Protein AF-A0A961GPQ6-F1 (afdb_monomer_lite)

Sequence (157 aa):
MSTWGTGLEGQRLPGHRVVITEQTRRGRSNRHTFVIGHDGQWATEPDLPKLLERTAAAGYGRPGRPADLARAGMLRRPLPATVTLSTGATVSAGALTVILDALAGDGRHRVDVADVKRVVSQLGPRLAALADLPDGDTRHAAERAVHQQILSRCTSV

Secondary structure (DSSP, 8-state):
---SSTTSTT---TT-EEEEEEE-TTSPEEEEEEEE-TTS-EEEPP-HHHHHHHHHHTT-SSS--HHHHHHTT----BPPSEEE-TTS-EEEHHHHHHHHHHHHHTT--EEEHHHHHHHHHHHHHHHHHHHHSPSSHHHHHHHHHHHHHHHHH----

Foldseek 3Di:
DAALADPARPDQDFLQKAKAWEQDPVRDIDIWIWTQAPVRAIATDPPQVVVQVVVVVVPDPDDDGSNVCRVVCVSPDGDDQWDQDPVRDIDGSQLVSLLVSLCVSVVHRYFYPVLSVVLCVPCVVLSVVLVVDDDDPVSVVSSVVSSVVSVVSGPDD

Radius of gyration: 16.25 Å; chains: 1; bounding box: 44×33×42 Å

Structure (mmCIF, N/CA/C/O backbone):
data_AF-A0A961GPQ6-F1
#
_entry.id   AF-A0A961GPQ6-F1
#
loop_
_atom_site.group_PDB
_atom_site.id
_atom_site.type_symbol
_atom_site.label_atom_id
_atom_site.label_alt_id
_atom_site.label_comp_id
_atom_site.label_asym_id
_atom_site.label_entity_id
_atom_site.label_seq_id
_atom_site.pdbx_PDB_ins_code
_atom_site.Cartn_x
_atom_site.Cartn_y
_atom_site.Cartn_z
_atom_site.occupancy
_atom_site.B_iso_or_equiv
_atom_site.auth_seq_id
_atom_site.auth_comp_id
_atom_site.auth_asym_id
_atom_site.auth_atom_id
_atom_site.pdbx_PDB_model_num
ATOM 1 N N . MET A 1 1 ? 13.430 -21.865 -7.380 1.00 28.12 1 MET A N 1
ATOM 2 C CA . MET A 1 1 ? 12.792 -21.178 -6.233 1.00 28.12 1 MET A CA 1
ATOM 3 C C . MET A 1 1 ? 12.563 -19.732 -6.646 1.00 28.12 1 MET A C 1
ATOM 5 O O . MET A 1 1 ? 13.455 -18.919 -6.455 1.00 28.12 1 MET A O 1
ATOM 9 N N . SER A 1 2 ? 11.431 -19.433 -7.290 1.00 33.28 2 SER A N 1
ATOM 10 C CA . SER A 1 2 ? 11.222 -18.134 -7.951 1.00 33.28 2 SER A CA 1
ATOM 11 C C . SER A 1 2 ? 9.729 -17.792 -7.994 1.00 33.28 2 SER A C 1
ATOM 13 O O . SER A 1 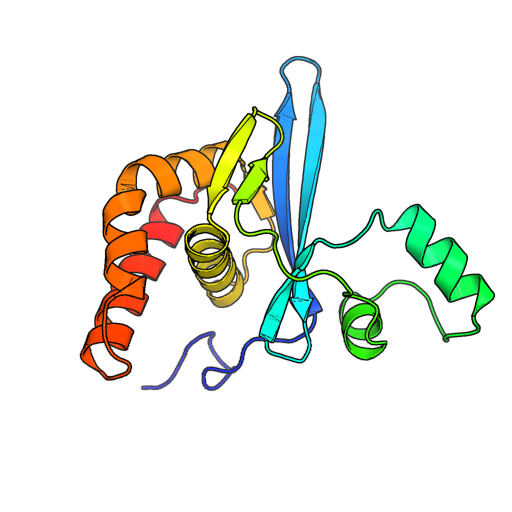2 ? 9.047 -18.192 -8.928 1.00 33.28 2 SER A O 1
ATOM 15 N N . THR A 1 3 ? 9.198 -17.096 -6.983 1.00 33.88 3 THR A N 1
ATOM 16 C CA . THR A 1 3 ? 7.798 -16.624 -6.988 1.00 33.88 3 THR A CA 1
ATOM 17 C C . THR A 1 3 ? 7.639 -15.349 -6.164 1.00 33.88 3 THR A C 1
ATOM 19 O O . THR A 1 3 ? 7.615 -15.391 -4.936 1.00 33.88 3 THR A O 1
ATOM 22 N N . TRP A 1 4 ? 7.502 -14.221 -6.858 1.00 39.47 4 TRP A N 1
ATOM 23 C CA . TRP A 1 4 ? 6.827 -13.022 -6.364 1.00 39.47 4 TRP A CA 1
ATOM 24 C C . TRP A 1 4 ? 5.467 -13.016 -7.065 1.00 39.47 4 TRP A C 1
ATOM 26 O O . TRP A 1 4 ? 5.387 -12.681 -8.242 1.00 39.47 4 TRP A O 1
ATOM 36 N N . GLY A 1 5 ? 4.453 -13.563 -6.386 1.00 40.97 5 GLY A N 1
ATOM 37 C CA . GLY A 1 5 ? 3.247 -14.115 -7.010 1.00 40.97 5 GLY A CA 1
ATOM 38 C C . GLY A 1 5 ? 3.552 -15.432 -7.735 1.00 40.97 5 GLY A C 1
ATOM 39 O O . GLY A 1 5 ? 4.431 -15.501 -8.597 1.00 40.97 5 GLY A O 1
ATOM 40 N N . THR A 1 6 ? 2.880 -16.520 -7.370 1.00 35.53 6 THR A N 1
ATOM 41 C CA . THR A 1 6 ? 3.054 -17.814 -8.043 1.00 35.53 6 THR A CA 1
ATOM 42 C C . THR A 1 6 ? 2.638 -17.669 -9.512 1.00 35.53 6 THR A C 1
ATOM 44 O O . THR A 1 6 ? 1.452 -17.560 -9.799 1.00 35.53 6 THR A O 1
ATOM 47 N N . GLY A 1 7 ? 3.613 -17.608 -10.431 1.00 39.19 7 GLY A N 1
ATOM 48 C CA . GLY A 1 7 ? 3.387 -17.466 -11.879 1.00 39.19 7 GLY A CA 1
ATOM 49 C C . GLY A 1 7 ? 3.717 -16.105 -12.515 1.00 39.19 7 GLY A C 1
ATOM 50 O O . GLY A 1 7 ? 3.352 -15.913 -13.670 1.00 39.19 7 GLY A O 1
ATOM 51 N N . LEU A 1 8 ? 4.381 -15.172 -11.812 1.00 38.81 8 LEU A N 1
ATOM 52 C CA . LEU A 1 8 ? 4.600 -13.799 -12.316 1.00 38.81 8 LEU A CA 1
ATOM 53 C C . LEU A 1 8 ? 6.057 -13.331 -12.455 1.00 38.81 8 LEU A C 1
ATOM 55 O O . LEU A 1 8 ? 6.272 -12.177 -12.796 1.00 38.81 8 LEU A O 1
ATOM 59 N N . GLU A 1 9 ? 7.063 -14.174 -12.207 1.00 48.25 9 GLU A N 1
ATOM 60 C CA . GLU A 1 9 ? 8.492 -13.852 -12.446 1.00 48.25 9 GLU A CA 1
ATOM 61 C C . GLU A 1 9 ? 8.983 -12.487 -11.892 1.00 48.25 9 GLU A C 1
ATOM 63 O O . GLU A 1 9 ? 9.913 -11.890 -12.424 1.00 48.25 9 GLU A O 1
ATOM 68 N N . GLY A 1 10 ? 8.380 -11.967 -10.814 1.00 48.16 10 GLY A N 1
ATOM 69 C CA . GLY A 1 10 ? 8.747 -10.648 -10.269 1.00 48.16 10 GLY A CA 1
ATOM 70 C C . GLY A 1 10 ? 8.158 -9.453 -11.023 1.00 48.16 10 GLY A C 1
ATOM 71 O O . GLY A 1 10 ? 8.515 -8.312 -10.737 1.00 48.16 10 GLY A O 1
ATOM 72 N N . GLN A 1 11 ? 7.233 -9.684 -11.951 1.00 46.91 11 GLN A N 1
ATOM 73 C CA . GLN A 1 11 ? 6.535 -8.636 -12.683 1.00 46.91 11 GLN A CA 1
ATOM 74 C C . GLN A 1 11 ? 5.254 -8.214 -11.955 1.00 46.91 11 GLN A C 1
ATOM 76 O O . GLN A 1 11 ? 4.433 -9.036 -11.543 1.00 46.91 11 GLN A O 1
ATOM 81 N N . ARG A 1 12 ? 5.062 -6.896 -11.819 1.00 58.81 12 ARG A N 1
ATOM 82 C CA . ARG A 1 12 ? 3.800 -6.312 -11.348 1.00 58.81 12 ARG A CA 1
ATOM 83 C C . ARG A 1 12 ? 2.740 -6.517 -12.429 1.00 58.81 12 ARG A C 1
ATOM 85 O O . ARG A 1 12 ? 2.951 -6.093 -13.559 1.00 58.81 12 ARG A O 1
ATOM 92 N N . LEU A 1 13 ? 1.606 -7.136 -12.093 1.00 56.56 13 LEU A N 1
ATOM 93 C CA . LEU A 1 13 ? 0.503 -7.320 -13.041 1.00 56.56 13 LEU A CA 1
ATOM 94 C C . LEU A 1 13 ? -0.178 -5.977 -13.344 1.00 56.56 13 LEU A C 1
ATOM 96 O O . LEU A 1 13 ? -0.847 -5.433 -12.456 1.00 56.56 13 LEU A O 1
ATOM 100 N N . PRO A 1 14 ? -0.093 -5.459 -14.583 1.00 63.69 14 PRO A N 1
ATOM 101 C CA . PRO A 1 14 ? -0.826 -4.260 -14.962 1.00 63.69 14 PRO A CA 1
ATOM 102 C C . PRO A 1 14 ? -2.331 -4.491 -14.804 1.00 63.69 14 PRO A C 1
ATOM 104 O O . PRO A 1 14 ? -2.858 -5.548 -15.157 1.00 63.69 14 PRO A O 1
ATOM 107 N N . GLY A 1 15 ? -3.040 -3.503 -14.266 1.00 64.56 15 GLY A N 1
ATOM 108 C CA . GLY A 1 15 ? -4.481 -3.581 -14.038 1.00 64.56 15 GLY A CA 1
ATOM 109 C C . GLY A 1 15 ? -4.896 -4.345 -12.777 1.00 64.56 15 GLY A C 1
ATOM 110 O O . GLY A 1 15 ? -6.100 -4.462 -12.531 1.00 64.56 15 GLY A O 1
ATOM 111 N N . HIS A 1 16 ? -3.958 -4.833 -11.951 1.00 74.06 16 HIS A N 1
ATOM 112 C CA . HIS A 1 16 ? -4.308 -5.342 -10.624 1.00 74.06 16 HIS A CA 1
ATOM 113 C C . HIS A 1 16 ? -4.901 -4.211 -9.775 1.00 74.06 16 HIS A C 1
ATOM 115 O O . HIS A 1 16 ? -4.360 -3.106 -9.717 1.00 74.06 16 HIS A O 1
ATOM 121 N N . ARG A 1 17 ? -6.026 -4.497 -9.114 1.00 80.81 17 ARG A N 1
ATOM 122 C CA . ARG A 1 17 ? -6.805 -3.524 -8.347 1.00 80.81 17 ARG A CA 1
ATOM 123 C C . ARG A 1 17 ? -6.829 -3.898 -6.873 1.00 80.81 17 ARG A C 1
ATOM 125 O O . ARG A 1 17 ? -7.247 -5.004 -6.534 1.00 80.81 17 ARG A O 1
ATOM 132 N N . VAL A 1 18 ? -6.499 -2.930 -6.023 1.00 83.94 18 VAL A N 1
ATOM 133 C CA . VAL A 1 18 ? -6.682 -3.007 -4.571 1.00 83.94 18 VAL A CA 1
ATOM 134 C C . VAL A 1 18 ? -7.664 -1.930 -4.140 1.00 83.94 18 VAL A C 1
ATOM 136 O O . VAL A 1 18 ? -7.572 -0.759 -4.513 1.00 83.94 18 VAL A O 1
ATOM 139 N N . VAL A 1 19 ? -8.645 -2.348 -3.357 1.00 86.62 19 VAL A N 1
ATOM 140 C CA . VAL A 1 19 ? -9.712 -1.505 -2.851 1.00 86.62 19 VAL A CA 1
ATOM 141 C C . VAL A 1 19 ? -9.560 -1.406 -1.346 1.00 86.62 19 VAL A C 1
ATOM 143 O O . VAL A 1 19 ? -9.744 -2.390 -0.635 1.00 86.62 19 VAL A O 1
ATOM 146 N N . ILE A 1 20 ? -9.268 -0.205 -0.867 1.00 88.00 20 ILE A N 1
ATOM 147 C CA . ILE A 1 20 ? -9.236 0.086 0.559 1.00 88.00 20 ILE A CA 1
ATOM 148 C C . ILE A 1 20 ? -10.622 0.590 0.959 1.00 88.00 20 ILE A C 1
ATOM 150 O O . ILE A 1 20 ? -11.078 1.629 0.471 1.00 88.00 20 ILE A O 1
ATOM 154 N N . THR A 1 21 ? -11.314 -0.156 1.813 1.00 89.00 21 THR A N 1
ATOM 155 C CA . THR A 1 21 ? -12.659 0.187 2.288 1.00 89.00 21 THR A CA 1
ATOM 156 C C . THR A 1 21 ? -12.654 0.582 3.751 1.00 89.00 21 THR A C 1
ATOM 158 O O . THR A 1 21 ? -11.861 0.087 4.542 1.00 89.00 21 THR A O 1
ATOM 161 N N . GLU A 1 22 ? -13.587 1.444 4.124 1.00 85.81 22 GLU A N 1
ATOM 162 C CA . GLU A 1 22 ? -13.877 1.770 5.512 1.00 85.81 22 GLU A CA 1
ATOM 163 C C . GLU A 1 22 ? -15.385 1.748 5.729 1.00 85.81 22 GLU A C 1
ATOM 165 O O . GLU A 1 22 ? -16.126 2.430 5.014 1.00 85.81 22 GLU A O 1
ATOM 170 N N . GLN A 1 23 ? -15.838 1.013 6.742 1.00 79.88 23 GLN A N 1
ATOM 171 C CA . GLN A 1 23 ? -17.211 1.113 7.220 1.00 79.88 23 GLN A CA 1
ATOM 172 C C . GLN A 1 23 ? -17.329 2.245 8.241 1.00 79.88 23 GLN A C 1
ATOM 174 O O . GLN A 1 23 ? -16.735 2.212 9.317 1.00 79.88 23 GLN A O 1
ATOM 179 N N . THR A 1 24 ? -18.124 3.264 7.919 1.00 78.31 24 THR A N 1
ATOM 180 C CA . THR A 1 24 ? -18.433 4.327 8.882 1.00 78.31 24 THR A CA 1
ATOM 181 C C . THR A 1 24 ? -19.505 3.868 9.871 1.00 78.31 24 THR A C 1
ATOM 183 O O . THR A 1 24 ? -20.359 3.041 9.548 1.00 78.31 24 THR A O 1
ATOM 186 N N . ARG A 1 25 ? -19.550 4.491 11.059 1.00 75.00 25 ARG A N 1
ATOM 187 C CA . ARG A 1 25 ? -20.578 4.234 12.094 1.00 75.00 25 ARG A CA 1
ATOM 188 C C . ARG A 1 25 ? -22.026 4.383 11.601 1.00 75.00 25 ARG A C 1
ATOM 190 O O . ARG A 1 25 ? -22.937 3.885 12.245 1.00 75.00 25 ARG A O 1
ATOM 197 N N . ARG A 1 26 ? -22.245 5.094 10.487 1.00 77.25 26 ARG A N 1
ATOM 198 C CA . ARG A 1 26 ? -23.566 5.332 9.878 1.00 77.25 26 ARG A CA 1
ATOM 199 C C . ARG A 1 26 ? -23.886 4.357 8.733 1.00 77.25 26 ARG A C 1
ATOM 201 O O . ARG A 1 26 ? -24.781 4.632 7.946 1.00 77.25 26 ARG A O 1
ATOM 208 N N . GLY A 1 27 ? -23.118 3.275 8.581 1.00 74.88 27 GLY A N 1
ATOM 209 C CA . GLY A 1 27 ? -23.303 2.273 7.523 1.00 74.88 27 GLY A CA 1
ATOM 210 C C . GLY A 1 27 ? -22.851 2.719 6.127 1.00 74.88 27 GLY A C 1
ATOM 211 O O . GLY A 1 27 ? -22.905 1.935 5.185 1.00 74.88 27 GLY A O 1
ATOM 212 N N . ARG A 1 28 ? -22.363 3.958 5.965 1.00 76.38 28 ARG A N 1
ATOM 213 C CA . ARG A 1 28 ? -21.774 4.417 4.700 1.00 76.38 28 ARG A CA 1
ATOM 214 C C . ARG A 1 28 ? -20.378 3.819 4.547 1.00 76.38 28 ARG A C 1
ATOM 216 O O . ARG A 1 28 ? -19.568 3.940 5.465 1.00 76.38 28 ARG A O 1
ATOM 223 N N . SER A 1 29 ? -20.084 3.220 3.398 1.00 78.31 29 SER A N 1
ATOM 224 C CA . SER A 1 29 ? -18.734 2.767 3.067 1.00 78.31 29 SER A CA 1
ATOM 225 C C . SER A 1 29 ? -17.971 3.864 2.329 1.00 78.31 29 SER A C 1
ATOM 227 O O . SER A 1 29 ? -18.418 4.311 1.269 1.00 78.31 29 SER A O 1
ATOM 229 N N . ASN A 1 30 ? -16.816 4.268 2.850 1.00 82.38 30 ASN A N 1
ATOM 230 C CA . ASN A 1 30 ? -15.850 5.039 2.075 1.00 82.38 30 ASN A CA 1
ATOM 231 C C . ASN A 1 30 ? -14.910 4.068 1.361 1.00 82.38 30 ASN A C 1
ATOM 233 O O . ASN A 1 30 ? -14.524 3.041 1.920 1.00 82.38 30 ASN A O 1
ATOM 237 N N . ARG A 1 31 ? -14.567 4.370 0.109 1.00 85.25 31 ARG A N 1
ATOM 238 C CA . ARG A 1 31 ? -13.775 3.484 -0.741 1.00 85.25 31 ARG A CA 1
ATOM 239 C C . ARG A 1 31 ? -12.689 4.278 -1.442 1.00 85.25 31 ARG A C 1
ATOM 241 O O . ARG A 1 31 ? -12.988 5.239 -2.143 1.00 85.25 31 ARG A O 1
ATOM 248 N N . HIS A 1 32 ? -11.457 3.813 -1.310 1.00 83.88 32 HIS A N 1
ATOM 249 C CA . HIS A 1 32 ? -10.314 4.265 -2.092 1.00 83.88 32 HIS A CA 1
ATOM 250 C C . HIS A 1 32 ? -9.898 3.124 -3.006 1.00 83.88 32 HIS A C 1
ATOM 252 O O . HIS A 1 32 ? -9.762 1.989 -2.553 1.00 83.88 32 HIS A O 1
ATOM 258 N N . THR A 1 33 ? -9.743 3.394 -4.298 1.00 83.69 33 THR A N 1
ATOM 259 C CA . THR A 1 33 ? -9.280 2.372 -5.236 1.00 83.69 33 THR A CA 1
ATOM 260 C C . THR A 1 33 ? -7.926 2.746 -5.804 1.00 83.69 33 THR A C 1
ATOM 262 O O . THR A 1 33 ? -7.730 3.862 -6.283 1.00 83.69 33 THR A O 1
ATOM 265 N N . PHE A 1 34 ? -7.037 1.762 -5.799 1.00 85.12 34 PHE A N 1
ATOM 266 C CA . PHE A 1 34 ? -5.701 1.835 -6.352 1.00 85.12 34 PHE A CA 1
ATOM 267 C C . PHE A 1 34 ? -5.547 0.767 -7.429 1.00 85.12 34 PHE A C 1
ATOM 269 O O . PHE A 1 34 ? -6.066 -0.347 -7.291 1.00 85.12 34 PHE A O 1
ATOM 276 N N . VAL A 1 35 ? -4.860 1.117 -8.510 1.00 80.94 35 VAL A N 1
ATOM 277 C CA . VAL A 1 35 ? -4.619 0.223 -9.647 1.00 80.94 35 VAL A CA 1
ATOM 278 C C . VAL A 1 35 ? -3.146 0.290 -10.034 1.00 80.94 35 VAL A C 1
ATOM 280 O O . VAL A 1 35 ? -2.563 1.375 -10.045 1.00 80.94 35 VAL A O 1
ATOM 283 N N . ILE A 1 36 ? -2.557 -0.863 -10.350 1.00 76.75 36 ILE A N 1
ATOM 284 C CA . ILE A 1 36 ? -1.211 -0.955 -10.926 1.00 76.75 36 ILE A CA 1
ATOM 285 C C . ILE A 1 36 ? -1.262 -0.504 -12.392 1.00 76.75 36 ILE A C 1
ATOM 287 O O . ILE A 1 36 ? -1.981 -1.091 -13.206 1.00 76.75 36 ILE A O 1
ATOM 291 N N . GLY A 1 37 ? -0.503 0.537 -12.730 1.00 68.06 37 GLY A N 1
ATOM 292 C CA . GLY A 1 37 ? -0.287 1.028 -14.089 1.00 68.06 37 GLY A CA 1
ATOM 293 C C . GLY A 1 37 ? 0.595 0.108 -14.940 1.00 68.06 37 GLY A C 1
ATOM 294 O O . GLY A 1 37 ? 1.158 -0.874 -14.461 1.00 68.06 37 GLY A O 1
ATOM 295 N N . HIS A 1 38 ? 0.728 0.421 -16.233 1.00 62.28 38 HIS A N 1
ATOM 296 C CA . HIS A 1 38 ? 1.594 -0.349 -17.144 1.00 62.28 38 HIS A CA 1
ATOM 2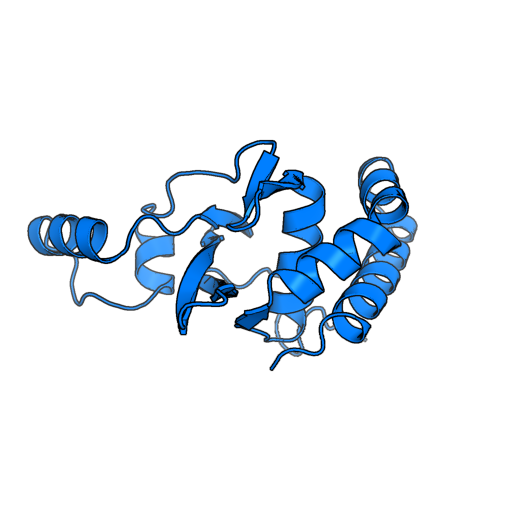97 C C . HIS A 1 38 ? 3.086 -0.198 -16.858 1.00 62.28 38 HIS A C 1
ATOM 299 O O . HIS A 1 38 ? 3.861 -1.088 -17.185 1.00 62.28 38 HIS A O 1
ATOM 305 N N . ASP A 1 39 ? 3.477 0.908 -16.241 1.00 66.44 39 ASP A N 1
ATOM 306 C CA . ASP A 1 39 ? 4.820 1.174 -15.730 1.00 66.44 39 ASP A CA 1
ATOM 307 C C . ASP A 1 39 ? 5.074 0.501 -14.369 1.00 66.44 39 ASP A C 1
ATOM 309 O O . ASP A 1 39 ? 6.102 0.725 -13.732 1.00 66.44 39 ASP A O 1
ATOM 313 N N . GLY A 1 40 ? 4.115 -0.298 -13.892 1.00 69.06 40 GLY A N 1
ATOM 314 C CA . GLY A 1 40 ? 4.143 -0.907 -12.575 1.00 69.06 40 GLY A CA 1
ATOM 315 C C . GLY A 1 40 ? 3.882 0.084 -11.442 1.00 69.06 40 GLY A C 1
ATOM 316 O O . GLY A 1 40 ? 3.905 -0.337 -10.290 1.00 69.06 40 GLY A O 1
ATOM 317 N N . GLN A 1 41 ? 3.633 1.371 -11.695 1.00 78.62 41 GLN A N 1
ATOM 318 C CA . GLN A 1 41 ? 3.375 2.337 -10.629 1.00 78.62 41 GLN A CA 1
ATOM 319 C C . GLN A 1 41 ? 1.925 2.271 -10.160 1.00 78.62 41 GLN A C 1
ATOM 321 O O . GLN A 1 41 ? 1.002 2.042 -10.939 1.00 78.62 41 GLN A O 1
ATOM 326 N N . TRP A 1 42 ? 1.706 2.495 -8.867 1.00 80.94 42 TRP A N 1
ATOM 327 C CA . TRP A 1 42 ? 0.353 2.629 -8.347 1.00 80.94 42 TRP A CA 1
ATOM 328 C C . TRP A 1 42 ? -0.220 3.999 -8.695 1.00 80.94 42 TRP A C 1
ATOM 330 O O . TRP A 1 42 ? 0.414 5.038 -8.495 1.00 80.94 42 TRP A O 1
ATOM 340 N N . ALA A 1 43 ? -1.461 3.989 -9.160 1.00 79.75 43 ALA A N 1
ATOM 341 C CA . ALA A 1 43 ? -2.262 5.176 -9.396 1.00 79.75 43 ALA A CA 1
ATOM 342 C C . ALA A 1 43 ? -3.579 5.075 -8.626 1.00 79.75 43 ALA A C 1
ATOM 344 O O . ALA A 1 43 ? -4.087 3.979 -8.361 1.00 79.75 43 ALA A O 1
ATOM 345 N N . THR A 1 44 ? -4.160 6.222 -8.283 1.00 79.25 44 THR A N 1
ATOM 346 C CA . THR A 1 44 ? -5.551 6.251 -7.829 1.00 79.25 44 THR A CA 1
ATOM 347 C C . THR A 1 44 ? -6.467 6.050 -9.026 1.00 79.25 44 THR A C 1
ATOM 349 O O . THR A 1 44 ? -6.289 6.669 -10.078 1.00 79.25 44 THR A O 1
ATOM 352 N N . GLU A 1 45 ? -7.464 5.180 -8.876 1.00 69.44 45 GLU A N 1
ATOM 353 C CA . GLU A 1 45 ? -8.532 5.117 -9.864 1.00 69.44 45 GLU A CA 1
ATOM 354 C C . GLU A 1 45 ? -9.356 6.409 -9.725 1.00 69.44 45 GLU A C 1
ATOM 356 O O . GLU A 1 45 ? -9.888 6.674 -8.640 1.00 69.44 45 GLU A O 1
ATOM 361 N N . PRO A 1 46 ? -9.443 7.255 -10.767 1.00 55.72 46 PRO A N 1
ATOM 362 C CA . PRO A 1 46 ? -10.373 8.374 -10.748 1.00 55.72 46 PRO A CA 1
ATOM 363 C C . PRO A 1 46 ? -11.798 7.834 -10.617 1.00 55.72 46 PRO A C 1
ATOM 365 O O . PRO A 1 46 ? -12.069 6.704 -11.014 1.00 55.72 46 PRO A O 1
ATOM 368 N N . ASP A 1 47 ? -12.703 8.650 -10.079 1.00 53.84 47 ASP A N 1
ATOM 369 C CA . ASP A 1 47 ? -14.114 8.309 -9.884 1.00 53.84 47 ASP A CA 1
ATOM 370 C C . ASP A 1 47 ? -14.701 7.689 -11.173 1.00 53.84 47 ASP A C 1
ATOM 372 O O . ASP A 1 47 ? -14.982 8.385 -12.155 1.00 53.84 47 ASP A O 1
ATOM 376 N N . LEU A 1 48 ? -14.801 6.354 -11.185 1.00 50.12 48 LEU A N 1
ATOM 377 C CA . LEU A 1 48 ? -15.107 5.520 -12.354 1.00 50.12 48 LEU A CA 1
ATOM 378 C C . LEU A 1 48 ? -16.341 5.983 -13.143 1.00 50.12 48 LEU A C 1
ATOM 380 O O . LEU A 1 48 ? -16.267 5.942 -14.370 1.00 50.12 48 LEU A O 1
ATOM 384 N N . PRO A 1 49 ? -17.441 6.459 -12.516 1.00 49.00 49 PRO A N 1
ATOM 385 C CA . PRO A 1 49 ? -18.604 6.934 -13.262 1.00 49.00 49 PRO A CA 1
ATOM 386 C C . PRO A 1 49 ? -18.251 8.060 -14.243 1.00 49.00 49 PRO A C 1
ATOM 388 O O . PRO A 1 49 ? -18.605 7.995 -15.416 1.00 49.00 49 PRO A O 1
ATOM 391 N N . LYS A 1 50 ? -17.446 9.036 -13.805 1.00 52.31 50 LYS A N 1
ATOM 392 C CA . LYS A 1 50 ? -17.049 10.187 -14.632 1.00 52.31 50 LYS A CA 1
ATOM 393 C C . LYS A 1 50 ? -16.036 9.815 -15.710 1.00 52.31 50 LYS A C 1
ATOM 395 O O . LYS A 1 50 ? -15.958 10.473 -16.745 1.00 52.31 50 LYS A O 1
ATOM 400 N N . LEU A 1 51 ? -15.216 8.794 -15.460 1.00 45.06 51 LEU A N 1
ATOM 401 C CA . LEU A 1 51 ? -14.236 8.335 -16.439 1.00 45.06 51 LEU A CA 1
ATOM 402 C C . LEU A 1 51 ? -14.898 7.484 -17.526 1.00 45.06 51 LEU A C 1
ATOM 404 O O . LEU A 1 51 ? -14.598 7.685 -18.696 1.00 45.06 51 LEU A O 1
ATOM 408 N N . LEU A 1 52 ? -15.823 6.597 -17.147 1.00 46.22 52 LEU A N 1
ATOM 409 C CA . LEU A 1 52 ? -16.598 5.769 -18.071 1.00 46.22 52 LEU A CA 1
ATOM 410 C C . LEU A 1 52 ? -17.470 6.611 -19.011 1.00 46.22 52 LEU A C 1
ATOM 412 O O . LEU A 1 52 ? -17.546 6.302 -20.196 1.00 46.22 52 LEU A O 1
ATOM 416 N N . GLU A 1 53 ? -18.053 7.712 -18.529 1.00 52.03 53 GLU A N 1
ATOM 417 C CA . GLU A 1 53 ? -18.746 8.687 -19.387 1.00 52.03 53 GLU A CA 1
ATOM 418 C C . GLU A 1 53 ? -17.805 9.301 -20.439 1.00 52.03 53 GLU A C 1
ATOM 420 O O . GLU A 1 53 ? -18.160 9.409 -21.614 1.00 52.03 53 GLU A O 1
ATOM 425 N N . ARG A 1 54 ? -16.568 9.650 -20.056 1.00 47.91 54 ARG A N 1
ATOM 426 C CA . ARG A 1 54 ? -15.572 10.224 -20.981 1.00 47.91 54 ARG A CA 1
ATOM 427 C C . ARG A 1 54 ? -15.000 9.199 -21.959 1.00 47.91 54 ARG A C 1
ATOM 429 O O . ARG A 1 54 ? -14.695 9.565 -23.091 1.00 47.91 54 ARG A O 1
ATOM 436 N N . THR A 1 55 ? -14.830 7.941 -21.553 1.00 45.81 55 THR A N 1
ATOM 437 C CA . THR A 1 55 ? -14.300 6.882 -22.426 1.00 45.81 55 THR A CA 1
ATOM 438 C C . THR A 1 55 ? -15.344 6.335 -23.387 1.00 45.81 55 THR A C 1
ATOM 440 O O . THR A 1 55 ? -15.005 6.081 -24.542 1.00 45.81 55 THR A O 1
ATOM 443 N N . ALA A 1 56 ? -16.610 6.246 -22.963 1.00 49.25 56 ALA A N 1
ATOM 444 C CA . ALA A 1 56 ? -17.735 5.961 -23.849 1.00 49.25 56 ALA A CA 1
ATOM 445 C C . ALA A 1 56 ? -17.878 7.041 -24.936 1.00 49.25 56 ALA A C 1
ATOM 447 O O . ALA A 1 56 ? -18.069 6.709 -26.104 1.00 49.25 56 ALA A O 1
ATOM 448 N N . ALA A 1 57 ? -17.685 8.318 -24.584 1.00 52.12 57 ALA A N 1
ATOM 449 C CA . ALA A 1 57 ? -17.661 9.421 -25.549 1.00 52.12 57 ALA A CA 1
ATOM 450 C C . ALA A 1 57 ? -16.455 9.381 -26.513 1.00 52.12 57 ALA A C 1
ATOM 452 O O . ALA A 1 57 ? -16.524 9.939 -27.604 1.00 52.12 57 ALA A O 1
ATOM 453 N N . ALA A 1 58 ? -15.356 8.720 -26.132 1.00 53.00 58 ALA A N 1
ATOM 454 C CA . ALA A 1 58 ? -14.124 8.636 -26.918 1.00 53.00 58 ALA A CA 1
ATOM 455 C C . ALA A 1 58 ? -14.037 7.393 -27.832 1.00 53.00 58 ALA A C 1
ATOM 457 O O . ALA A 1 58 ? -13.015 7.194 -28.484 1.00 53.00 58 ALA A O 1
ATOM 458 N N . GLY A 1 59 ? -15.078 6.552 -27.889 1.00 45.69 59 GLY A N 1
ATOM 459 C CA . GLY A 1 59 ? -15.164 5.433 -28.838 1.00 45.69 59 GLY A CA 1
ATOM 460 C C . GLY A 1 59 ? -14.258 4.231 -28.539 1.00 45.69 59 GLY A C 1
ATOM 461 O O . GLY A 1 59 ? -14.126 3.347 -29.384 1.00 45.69 59 GLY A O 1
ATOM 462 N N . TYR A 1 60 ? -13.646 4.155 -27.351 1.00 47.62 60 TYR A N 1
ATOM 463 C CA . TYR A 1 60 ? -12.860 2.985 -26.952 1.00 47.62 60 TYR A CA 1
ATOM 464 C C . TYR A 1 60 ? -13.797 1.810 -26.634 1.00 47.62 60 TYR A C 1
ATOM 466 O O . TYR A 1 60 ? -14.640 1.881 -25.739 1.00 47.62 60 TYR A O 1
ATOM 474 N N . GLY A 1 61 ? -13.675 0.737 -27.419 1.00 42.59 61 GLY A N 1
ATOM 475 C CA . GLY A 1 61 ? -14.536 -0.443 -27.369 1.00 42.59 61 GLY A CA 1
ATOM 476 C C . GLY A 1 61 ? -14.621 -1.092 -25.983 1.00 42.59 61 GLY A C 1
ATOM 477 O O . GLY A 1 61 ? -13.614 -1.301 -25.322 1.00 42.59 61 GLY A O 1
ATOM 478 N N . ARG A 1 62 ? -15.860 -1.430 -25.604 1.00 46.03 62 ARG A N 1
ATOM 479 C CA . ARG A 1 62 ? -16.321 -2.105 -24.376 1.00 46.03 62 ARG A CA 1
ATOM 480 C C . ARG A 1 62 ? -15.798 -1.535 -23.036 1.00 46.03 62 ARG A C 1
ATOM 482 O O . ARG A 1 62 ? -14.685 -1.832 -22.615 1.00 46.03 62 ARG A O 1
ATOM 489 N N . PRO A 1 63 ? -16.652 -0.817 -22.283 1.00 44.56 63 PRO A N 1
ATOM 490 C CA . PRO A 1 63 ? -16.305 -0.312 -20.961 1.00 44.56 63 PRO A CA 1
ATOM 491 C C . PRO A 1 63 ? -16.211 -1.453 -19.938 1.00 44.56 63 PRO A C 1
ATOM 493 O O . PRO A 1 63 ? -17.096 -2.306 -19.877 1.00 44.56 63 PRO A O 1
ATOM 496 N N . GLY A 1 64 ? -15.188 -1.432 -19.078 1.00 47.44 64 GLY A N 1
ATOM 497 C CA . GLY A 1 64 ? -15.308 -2.050 -17.750 1.00 47.44 64 GLY A CA 1
ATOM 498 C C . GLY A 1 64 ? -14.193 -2.975 -17.262 1.00 47.44 64 GLY A C 1
ATOM 499 O O . GLY A 1 64 ? -14.318 -3.476 -16.145 1.00 47.44 64 GLY A O 1
ATOM 500 N N . ARG A 1 65 ? -13.102 -3.205 -18.006 1.00 51.22 65 ARG A N 1
ATOM 501 C CA . ARG A 1 65 ? -11.943 -3.940 -17.462 1.00 51.22 65 ARG A CA 1
ATOM 502 C C . ARG A 1 65 ? -10.836 -2.980 -16.994 1.00 51.22 65 ARG A C 1
ATOM 504 O O . ARG A 1 65 ? -10.389 -2.150 -17.781 1.00 51.22 65 ARG A O 1
ATOM 511 N N . PRO A 1 66 ? -10.336 -3.109 -15.747 1.00 51.50 66 PRO A N 1
ATOM 512 C CA . PRO A 1 66 ? -9.226 -2.294 -15.233 1.00 51.50 66 PRO A CA 1
ATOM 513 C C . PRO A 1 66 ? -7.961 -2.353 -16.101 1.00 51.50 66 PRO A C 1
ATOM 515 O O . PRO A 1 66 ? -7.266 -1.352 -16.249 1.00 51.50 66 PRO A O 1
ATOM 518 N N . ALA A 1 67 ? -7.702 -3.508 -16.724 1.00 53.56 67 ALA A N 1
ATOM 519 C CA . ALA A 1 67 ? -6.598 -3.690 -17.664 1.00 53.56 67 ALA A CA 1
ATOM 520 C C . ALA A 1 67 ? -6.710 -2.775 -18.897 1.00 53.56 67 ALA A C 1
ATOM 522 O O . ALA A 1 67 ? -5.698 -2.279 -19.379 1.00 53.56 67 ALA A O 1
ATOM 523 N N . ASP A 1 68 ? -7.926 -2.485 -19.368 1.00 55.25 68 ASP A N 1
ATOM 524 C CA . ASP A 1 68 ? -8.141 -1.621 -20.532 1.00 55.25 68 ASP A CA 1
ATOM 525 C C . ASP A 1 68 ? -7.935 -0.142 -20.169 1.00 55.25 68 ASP A C 1
ATOM 527 O O . ASP A 1 68 ? -7.385 0.622 -20.960 1.00 55.25 68 ASP A O 1
ATOM 531 N N . LEU A 1 69 ? -8.284 0.256 -18.938 1.00 55.22 69 LEU A N 1
ATOM 532 C CA . LEU A 1 69 ? -8.030 1.605 -18.413 1.00 55.22 69 LEU A CA 1
ATOM 533 C C . LEU A 1 69 ? -6.540 1.871 -18.181 1.00 55.22 69 LEU A C 1
ATOM 535 O O . LEU A 1 69 ? -6.050 2.967 -18.471 1.00 55.22 69 LEU A O 1
ATOM 539 N N . ALA A 1 70 ? -5.816 0.865 -17.686 1.00 55.66 70 ALA A N 1
ATOM 540 C CA . ALA A 1 70 ? -4.365 0.917 -17.611 1.00 55.66 70 ALA A CA 1
ATOM 541 C C . ALA A 1 70 ? -3.782 1.086 -19.023 1.00 55.66 70 ALA A C 1
ATOM 543 O O . ALA A 1 70 ? -3.007 2.015 -19.263 1.00 55.66 70 ALA A O 1
ATOM 544 N N . ARG A 1 71 ? -4.207 0.241 -19.971 1.00 53.28 71 ARG A N 1
ATOM 545 C CA . ARG A 1 71 ? -3.650 0.177 -21.332 1.00 53.28 71 ARG A CA 1
ATOM 546 C C . ARG A 1 71 ? -3.948 1.416 -22.162 1.00 53.28 71 ARG A C 1
ATOM 548 O O . ARG A 1 71 ? -3.144 1.793 -23.007 1.00 53.28 71 ARG A O 1
ATOM 555 N N . ALA A 1 72 ? -5.059 2.085 -21.877 1.00 54.97 72 ALA A N 1
ATOM 556 C CA . ALA A 1 72 ? -5.433 3.353 -22.488 1.00 54.97 72 ALA A CA 1
ATOM 557 C C . ALA A 1 72 ? -4.651 4.569 -21.942 1.00 54.97 72 ALA A C 1
ATOM 559 O O . ALA A 1 72 ? -4.942 5.702 -22.330 1.00 54.97 72 ALA A O 1
ATOM 560 N N . GLY A 1 73 ? -3.698 4.387 -21.015 1.00 51.19 73 GLY A N 1
ATOM 561 C CA . GLY A 1 73 ? -2.973 5.504 -20.393 1.00 51.19 73 GLY A CA 1
ATOM 562 C C . GLY A 1 73 ? -3.899 6.429 -19.589 1.00 51.19 73 GLY A C 1
ATOM 563 O O . GLY A 1 73 ? -3.660 7.636 -19.473 1.00 51.19 73 GLY A O 1
ATOM 564 N N . MET A 1 74 ? -5.013 5.881 -19.091 1.00 52.28 74 MET A N 1
ATOM 565 C CA . MET A 1 74 ? -6.059 6.625 -18.384 1.00 52.28 74 MET A CA 1
ATOM 566 C C . MET A 1 74 ? -5.893 6.593 -16.859 1.00 52.28 74 MET A C 1
ATOM 568 O O . MET A 1 74 ? -6.533 7.379 -16.158 1.00 52.28 74 MET A O 1
ATOM 572 N N . LEU A 1 75 ? -4.964 5.781 -16.347 1.00 57.78 75 LEU A N 1
ATOM 573 C CA . LEU A 1 75 ? -4.445 5.851 -14.978 1.00 57.78 75 LEU A CA 1
ATOM 574 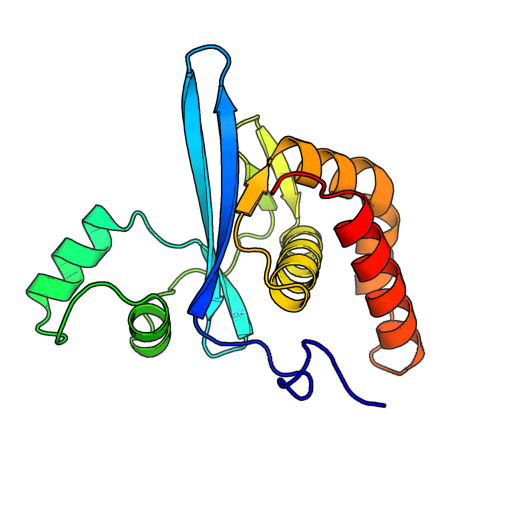C C . LEU A 1 75 ? -3.458 7.023 -14.871 1.00 57.78 75 LEU A C 1
ATOM 576 O O . LEU A 1 75 ? -2.247 6.865 -14.947 1.00 57.78 75 LEU A O 1
ATOM 580 N N . ARG A 1 76 ? -4.004 8.240 -14.817 1.00 52.66 76 ARG A N 1
ATOM 581 C CA . ARG A 1 76 ? -3.251 9.469 -15.119 1.00 52.66 76 ARG A CA 1
ATOM 582 C C . ARG A 1 76 ? -2.582 10.157 -13.937 1.00 52.66 76 ARG A C 1
ATOM 584 O O . ARG A 1 76 ? -1.952 11.191 -14.152 1.00 52.66 76 ARG A O 1
ATOM 591 N N . ARG A 1 77 ? -2.742 9.671 -12.704 1.00 64.94 77 ARG A N 1
ATOM 592 C CA . ARG A 1 77 ? -2.131 10.334 -11.546 1.00 64.94 77 ARG A CA 1
ATOM 593 C C . ARG A 1 77 ? -1.332 9.357 -10.693 1.00 64.94 77 ARG A C 1
ATOM 595 O O . ARG A 1 77 ? -1.954 8.493 -10.070 1.00 64.94 77 ARG A O 1
ATOM 602 N N . PRO A 1 78 ? 0.007 9.513 -10.635 1.00 74.94 78 PRO A N 1
ATOM 603 C CA . PRO A 1 78 ? 0.795 8.807 -9.638 1.00 74.94 78 PRO A CA 1
ATOM 604 C C . PRO A 1 78 ? 0.283 9.170 -8.244 1.00 74.94 78 PRO A C 1
ATOM 606 O O . PRO A 1 78 ? -0.361 10.212 -8.050 1.00 74.94 78 PRO A O 1
ATOM 609 N N . LEU A 1 79 ? 0.557 8.304 -7.271 1.00 82.38 79 LEU A N 1
ATOM 610 C CA . LEU A 1 79 ? 0.217 8.597 -5.885 1.00 82.38 79 LEU A CA 1
ATOM 611 C C . LEU A 1 79 ? 0.825 9.950 -5.467 1.00 82.38 79 LEU A C 1
ATOM 613 O O . LEU A 1 79 ? 2.020 10.173 -5.680 1.00 82.38 79 LEU A O 1
ATOM 617 N N . PRO A 1 80 ? 0.039 10.862 -4.865 1.00 85.56 80 PRO A N 1
ATOM 618 C CA . PRO A 1 80 ? 0.606 12.048 -4.232 1.00 85.56 80 PRO A CA 1
ATOM 619 C C . PRO A 1 80 ? 1.549 11.621 -3.104 1.00 85.56 80 PRO A C 1
ATOM 621 O O . PRO A 1 80 ? 1.343 10.566 -2.509 1.00 85.56 80 PRO A O 1
ATOM 624 N N . ALA A 1 81 ? 2.540 12.456 -2.767 1.00 87.44 81 ALA A N 1
ATOM 625 C CA . ALA A 1 81 ? 3.547 12.152 -1.739 1.00 87.44 81 ALA A CA 1
ATOM 626 C C . ALA A 1 81 ? 2.938 11.632 -0.423 1.00 87.44 81 ALA A C 1
ATOM 628 O O . ALA A 1 81 ? 3.503 10.751 0.232 1.00 87.44 81 ALA A O 1
ATOM 629 N N . THR A 1 82 ? 1.757 12.139 -0.073 1.00 90.69 82 THR A N 1
ATOM 630 C CA . THR A 1 82 ? 0.915 11.641 1.009 1.00 90.69 82 THR A CA 1
ATOM 631 C C . THR A 1 82 ? -0.510 11.400 0.518 1.00 90.69 82 THR A C 1
ATOM 633 O O . THR A 1 82 ? -1.086 12.202 -0.214 1.00 90.69 82 THR A O 1
ATOM 636 N N . VAL A 1 83 ? -1.094 10.282 0.942 1.00 89.56 83 VAL A N 1
ATOM 637 C CA . VAL A 1 83 ? -2.468 9.878 0.642 1.00 89.56 83 VAL A CA 1
ATOM 638 C C . VAL A 1 83 ? -3.275 9.920 1.931 1.00 89.56 83 VAL A C 1
ATOM 640 O O . VAL A 1 83 ? -2.947 9.237 2.902 1.00 89.56 83 VAL A O 1
ATOM 643 N N . THR A 1 84 ? -4.342 10.714 1.939 1.00 89.69 84 THR A N 1
ATOM 644 C CA . THR A 1 84 ? -5.286 10.773 3.058 1.00 89.69 84 THR A CA 1
ATOM 645 C C . THR A 1 84 ? -6.406 9.760 2.841 1.00 89.69 84 THR A C 1
ATOM 647 O O . THR A 1 84 ? -7.230 9.903 1.938 1.00 89.69 84 THR A O 1
ATOM 650 N N . LEU A 1 85 ? -6.450 8.734 3.688 1.00 87.25 85 LEU A N 1
ATOM 651 C CA . LEU A 1 85 ? -7.553 7.778 3.752 1.00 87.25 85 LEU A CA 1
ATOM 652 C C . LEU A 1 85 ? -8.739 8.392 4.513 1.00 87.25 85 LEU A C 1
ATOM 654 O O . LEU A 1 85 ? -8.601 9.370 5.244 1.00 87.25 85 LEU A O 1
ATOM 658 N N . SER A 1 86 ? -9.923 7.803 4.372 1.00 78.62 86 SER A N 1
ATOM 659 C CA . SER A 1 86 ? -11.220 8.396 4.748 1.00 78.62 86 SER A CA 1
ATOM 660 C C . SER A 1 86 ? -11.428 8.747 6.232 1.00 78.62 86 SER A C 1
ATOM 662 O O . SER A 1 86 ? -12.348 9.493 6.550 1.00 78.62 86 SER A O 1
ATOM 664 N N . THR A 1 87 ? -10.545 8.303 7.125 1.00 72.81 87 THR A N 1
ATOM 665 C CA . THR A 1 87 ? -10.519 8.681 8.553 1.00 72.81 87 THR A CA 1
ATOM 666 C C . THR A 1 87 ? -9.536 9.813 8.876 1.00 72.81 87 THR A C 1
ATOM 668 O O . THR A 1 87 ? -9.235 10.045 10.046 1.00 72.81 87 THR A O 1
ATOM 671 N N . GLY A 1 88 ? -8.965 10.472 7.866 1.00 77.69 88 GLY A N 1
ATOM 672 C CA . GLY A 1 88 ? -7.867 11.424 8.055 1.00 77.69 88 GLY A CA 1
ATOM 673 C C . GLY A 1 88 ? -6.514 10.750 8.300 1.00 77.69 88 GLY A C 1
ATOM 674 O O . GLY A 1 88 ? -5.555 11.420 8.668 1.00 77.69 88 GLY A O 1
ATOM 675 N N . ALA A 1 89 ? -6.415 9.430 8.107 1.00 83.88 89 ALA A N 1
ATOM 676 C CA . ALA A 1 89 ? -5.136 8.739 8.187 1.00 83.88 89 ALA A CA 1
ATOM 677 C C . ALA A 1 89 ? -4.284 9.100 6.976 1.00 83.88 89 ALA A C 1
ATOM 679 O O . ALA A 1 89 ? -4.629 8.758 5.846 1.00 83.88 89 ALA A O 1
ATOM 680 N N . THR A 1 90 ? -3.177 9.782 7.230 1.00 90.38 90 THR 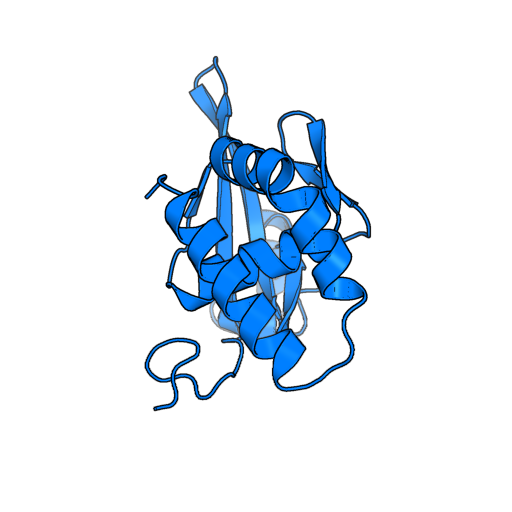A N 1
ATOM 681 C CA . THR A 1 90 ? -2.221 10.167 6.199 1.00 90.38 90 THR A CA 1
ATOM 682 C C . THR A 1 90 ? -1.131 9.109 6.109 1.00 90.38 90 THR A C 1
ATOM 684 O O . THR A 1 90 ? -0.468 8.810 7.100 1.00 90.38 90 THR A O 1
ATOM 687 N N . VAL A 1 91 ? -0.952 8.538 4.921 1.00 91.31 91 VAL A N 1
ATOM 688 C CA . VAL A 1 91 ? 0.069 7.524 4.630 1.00 91.31 91 VAL A CA 1
ATOM 689 C C . VAL A 1 91 ? 0.981 8.059 3.533 1.00 91.31 91 VAL A C 1
ATOM 691 O O . VAL A 1 91 ? 0.498 8.656 2.573 1.00 91.31 91 VAL A O 1
ATOM 694 N N . SER A 1 92 ? 2.297 7.877 3.655 1.00 92.62 92 SER A N 1
ATOM 695 C CA . SER A 1 92 ? 3.217 8.254 2.577 1.00 92.62 92 SER A CA 1
ATOM 696 C C . SER A 1 92 ? 3.023 7.353 1.352 1.00 92.62 92 SER A C 1
ATOM 698 O O . SER A 1 92 ? 2.701 6.171 1.489 1.00 92.62 92 SER A O 1
ATOM 700 N N . ALA A 1 93 ? 3.252 7.886 0.150 1.00 89.56 93 ALA A N 1
ATOM 701 C CA . ALA A 1 93 ? 3.178 7.109 -1.091 1.00 89.56 93 ALA A CA 1
ATOM 702 C C . ALA A 1 93 ? 4.087 5.874 -1.062 1.00 89.56 93 ALA A C 1
ATOM 704 O O . ALA A 1 93 ? 3.679 4.808 -1.516 1.00 89.56 93 ALA A O 1
ATOM 705 N N . GLY A 1 94 ? 5.293 6.005 -0.496 1.00 87.94 94 GLY A N 1
ATOM 706 C CA . GLY A 1 94 ? 6.248 4.902 -0.372 1.00 87.94 94 GLY A CA 1
ATOM 707 C C . GLY A 1 94 ? 5.713 3.773 0.508 1.00 87.94 94 GLY A C 1
ATOM 708 O O . GLY A 1 94 ? 5.636 2.631 0.063 1.00 87.94 94 GLY A O 1
ATOM 709 N N . ALA A 1 95 ? 5.249 4.097 1.721 1.00 91.06 95 ALA A N 1
ATOM 710 C CA . ALA A 1 95 ? 4.661 3.106 2.620 1.00 91.06 95 ALA A CA 1
ATOM 711 C C . ALA A 1 95 ? 3.416 2.454 2.004 1.00 91.06 95 ALA A C 1
ATOM 713 O O . ALA A 1 95 ? 3.263 1.236 2.062 1.00 91.06 95 ALA A O 1
ATOM 714 N N . LEU A 1 96 ? 2.548 3.252 1.375 1.00 92.00 96 LEU A N 1
ATOM 715 C CA . LEU A 1 96 ? 1.351 2.742 0.719 1.00 92.00 96 LEU A CA 1
ATOM 716 C C . LEU A 1 96 ? 1.697 1.812 -0.451 1.00 92.00 96 LEU A C 1
ATOM 718 O O . LEU A 1 96 ? 1.087 0.759 -0.569 1.00 92.00 96 LEU A O 1
ATOM 722 N N . THR A 1 97 ? 2.697 2.149 -1.264 1.00 90.62 97 THR A N 1
ATOM 723 C CA . THR A 1 97 ? 3.156 1.315 -2.387 1.00 90.62 97 THR A CA 1
ATOM 724 C C . THR A 1 97 ? 3.595 -0.067 -1.917 1.00 90.62 97 THR A C 1
ATOM 726 O O . THR A 1 97 ? 3.122 -1.060 -2.456 1.00 90.62 97 THR A O 1
ATOM 729 N N . VAL A 1 98 ? 4.413 -0.147 -0.863 1.00 90.94 98 VAL A N 1
ATOM 730 C CA . VAL A 1 98 ? 4.872 -1.434 -0.308 1.00 90.94 98 VAL A CA 1
ATOM 731 C C . VAL A 1 98 ? 3.696 -2.264 0.221 1.00 90.94 98 VAL A C 1
ATOM 733 O O . VAL A 1 98 ? 3.639 -3.475 0.021 1.00 90.94 98 VAL A O 1
ATOM 736 N N . ILE A 1 99 ? 2.714 -1.618 0.859 1.00 92.31 99 ILE A N 1
ATOM 737 C CA . ILE A 1 99 ? 1.494 -2.292 1.329 1.00 92.31 99 ILE A CA 1
ATOM 738 C C . ILE A 1 99 ? 0.685 -2.842 0.156 1.00 92.31 99 ILE A C 1
ATOM 740 O O . ILE A 1 99 ? 0.280 -4.003 0.183 1.00 92.31 99 ILE A O 1
ATOM 744 N N . LEU A 1 100 ? 0.452 -2.024 -0.868 1.00 91.38 100 LEU A N 1
ATOM 745 C CA . LEU A 1 100 ? -0.313 -2.418 -2.045 1.00 91.38 100 LEU A CA 1
ATOM 746 C C . LEU A 1 100 ? 0.399 -3.531 -2.831 1.00 91.38 100 LEU A C 1
ATOM 748 O O . LEU A 1 100 ? -0.263 -4.470 -3.264 1.00 91.38 100 LEU A O 1
ATOM 752 N N . ASP A 1 101 ? 1.727 -3.483 -2.946 1.00 88.44 101 ASP A N 1
ATOM 753 C CA . ASP A 1 101 ? 2.537 -4.534 -3.574 1.00 88.44 101 ASP A CA 1
ATOM 754 C C . ASP A 1 101 ? 2.445 -5.859 -2.814 1.00 88.44 101 ASP A C 1
ATOM 756 O O . ASP A 1 101 ? 2.275 -6.913 -3.428 1.00 88.44 101 ASP A O 1
ATOM 760 N N . ALA A 1 102 ? 2.517 -5.824 -1.479 1.00 90.25 102 ALA A N 1
ATOM 761 C CA . ALA A 1 102 ? 2.352 -7.018 -0.657 1.00 90.25 102 ALA A CA 1
ATOM 762 C C . ALA A 1 102 ? 0.966 -7.647 -0.859 1.00 90.25 102 ALA A C 1
ATOM 764 O O . ALA A 1 102 ? 0.870 -8.848 -1.102 1.00 90.25 102 ALA A O 1
ATOM 765 N N . LEU A 1 103 ? -0.096 -6.833 -0.824 1.00 89.88 103 LEU A N 1
ATOM 766 C CA . LEU A 1 103 ? -1.472 -7.286 -1.052 1.00 89.88 103 LEU A CA 1
ATOM 767 C C . LEU A 1 103 ? -1.664 -7.853 -2.463 1.00 89.88 103 LEU A C 1
ATOM 769 O O . LEU A 1 103 ? -2.250 -8.923 -2.614 1.00 89.88 103 LEU A O 1
ATOM 773 N N . ALA A 1 104 ? -1.138 -7.174 -3.484 1.00 85.75 104 ALA A N 1
ATOM 774 C CA . ALA A 1 104 ? -1.236 -7.618 -4.869 1.00 85.75 104 ALA A CA 1
ATOM 775 C C . ALA A 1 104 ? -0.483 -8.932 -5.112 1.00 85.75 104 ALA A C 1
ATOM 777 O O . ALA A 1 104 ? -0.999 -9.811 -5.802 1.00 85.75 104 ALA A O 1
ATOM 778 N N . GLY A 1 105 ? 0.699 -9.094 -4.508 1.00 82.19 105 GLY A N 1
ATOM 779 C CA . GLY A 1 105 ? 1.487 -10.326 -4.577 1.00 82.19 105 GLY A CA 1
ATOM 780 C C . GLY A 1 105 ? 0.799 -11.541 -3.943 1.00 82.19 105 GLY A C 1
ATOM 781 O O . GLY A 1 105 ? 1.034 -12.662 -4.389 1.00 82.19 105 GLY A O 1
ATOM 782 N N . ASP A 1 106 ? -0.074 -11.318 -2.956 1.00 86.69 106 ASP A N 1
ATOM 783 C CA . ASP A 1 106 ? -0.920 -12.342 -2.314 1.00 86.69 106 ASP A CA 1
ATOM 784 C C . ASP A 1 106 ? -2.296 -12.500 -2.998 1.00 86.69 106 ASP A C 1
ATOM 786 O O . ASP A 1 106 ? -3.123 -13.301 -2.573 1.00 86.69 106 ASP A O 1
ATOM 790 N N . GLY A 1 107 ? -2.577 -11.725 -4.053 1.00 82.56 107 GLY A N 1
ATOM 791 C CA . GLY A 1 107 ? -3.861 -11.751 -4.759 1.00 82.56 107 GLY A CA 1
ATOM 79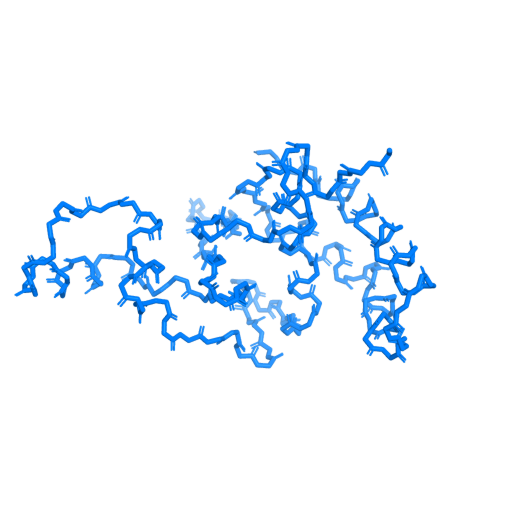2 C C . GLY A 1 107 ? -5.023 -11.092 -4.002 1.00 82.56 107 GLY A C 1
ATOM 793 O O . GLY A 1 107 ? -6.186 -11.327 -4.333 1.00 82.56 107 GLY A O 1
ATOM 794 N N . ARG A 1 108 ? -4.752 -10.260 -2.990 1.00 86.19 108 ARG A N 1
ATOM 795 C CA . ARG A 1 108 ? -5.790 -9.577 -2.205 1.00 86.19 108 ARG A CA 1
ATOM 796 C C . ARG A 1 108 ? -6.251 -8.296 -2.878 1.00 86.19 108 ARG A C 1
ATOM 798 O O . ARG A 1 108 ? -5.501 -7.338 -3.023 1.00 86.19 108 ARG A O 1
ATOM 805 N N . HIS A 1 109 ? -7.540 -8.245 -3.192 1.00 86.00 109 HIS A N 1
ATOM 806 C CA . HIS A 1 109 ? -8.162 -7.100 -3.862 1.00 86.00 109 HIS A CA 1
ATOM 807 C C . HIS A 1 109 ? -8.882 -6.134 -2.920 1.00 86.00 109 HIS A C 1
ATOM 809 O O . HIS A 1 109 ? -9.330 -5.070 -3.355 1.00 86.00 109 HIS A O 1
ATOM 815 N N . ARG A 1 110 ? -9.058 -6.509 -1.651 1.00 87.00 110 ARG A N 1
ATOM 816 C CA . ARG A 1 110 ? -9.799 -5.740 -0.649 1.00 87.00 110 ARG A CA 1
ATOM 817 C C . ARG A 1 110 ? -9.022 -5.711 0.658 1.00 87.00 110 ARG A C 1
ATOM 819 O O . ARG A 1 110 ? -8.422 -6.709 1.040 1.00 87.00 110 ARG A O 1
ATOM 826 N N . VAL A 1 111 ? -9.022 -4.557 1.314 1.00 91.75 111 VAL A N 1
ATOM 827 C CA . VAL A 1 111 ? -8.415 -4.378 2.635 1.00 91.75 111 VAL A CA 1
ATOM 828 C C . VAL A 1 111 ? -9.154 -3.286 3.405 1.00 91.75 111 VAL A C 1
ATOM 830 O O . VAL A 1 111 ? -9.599 -2.296 2.819 1.00 91.75 111 VAL A O 1
ATOM 833 N N . ASP A 1 112 ? -9.298 -3.451 4.716 1.00 91.81 112 ASP A N 1
ATOM 834 C CA . ASP A 1 112 ? -9.882 -2.422 5.575 1.00 91.81 112 ASP A CA 1
ATOM 835 C C . ASP A 1 112 ? -8.865 -1.305 5.887 1.00 91.81 112 ASP A C 1
ATOM 837 O O . ASP A 1 112 ? -7.680 -1.559 6.130 1.00 91.81 112 ASP A O 1
ATOM 841 N N . VAL A 1 113 ? -9.318 -0.047 5.937 1.00 92.19 113 VAL A N 1
ATOM 842 C CA . VAL A 1 113 ? -8.504 1.097 6.391 1.00 92.19 113 VAL A CA 1
ATOM 843 C C . VAL A 1 113 ? -7.886 0.849 7.776 1.00 92.19 113 VAL A C 1
ATOM 845 O O . VAL A 1 113 ? -6.768 1.300 8.030 1.00 92.19 113 VAL A O 1
ATOM 848 N N . ALA A 1 114 ? -8.570 0.148 8.682 1.00 91.38 114 ALA A N 1
ATOM 849 C CA . ALA A 1 114 ? -8.065 -0.201 10.008 1.00 91.38 114 ALA A CA 1
ATOM 850 C C . ALA A 1 114 ? -6.820 -1.099 9.946 1.00 91.38 114 ALA A C 1
ATOM 852 O O . ALA A 1 114 ? -5.879 -0.896 10.717 1.00 91.38 114 ALA A O 1
ATOM 853 N N . ASP A 1 115 ? -6.778 -2.036 9.000 1.00 93.06 115 ASP A N 1
ATOM 854 C CA . ASP A 1 115 ? -5.623 -2.907 8.792 1.00 93.06 115 ASP A CA 1
ATOM 855 C C . ASP A 1 115 ? -4.446 -2.116 8.221 1.00 93.06 115 ASP A C 1
ATOM 857 O O . ASP A 1 115 ? -3.328 -2.210 8.730 1.00 93.06 115 ASP A O 1
ATOM 861 N N . VAL A 1 116 ? -4.705 -1.232 7.253 1.00 92.56 116 VAL A N 1
ATOM 862 C CA . VAL A 1 116 ? -3.682 -0.326 6.705 1.00 92.56 116 VAL A CA 1
ATOM 863 C C . VAL A 1 116 ? -3.105 0.570 7.804 1.00 92.56 116 VAL A C 1
ATOM 865 O O . VAL A 1 116 ? -1.888 0.704 7.923 1.00 92.56 116 VAL A O 1
ATOM 868 N N . LYS A 1 117 ? -3.953 1.132 8.673 1.00 92.19 117 LYS A N 1
ATOM 869 C CA . LYS A 1 117 ? -3.513 1.907 9.844 1.00 92.19 117 LYS A CA 1
ATOM 870 C C . LYS A 1 117 ? -2.649 1.087 10.791 1.00 92.19 117 LYS A C 1
ATOM 872 O O . LYS A 1 117 ? -1.620 1.582 11.245 1.00 92.19 117 LYS A O 1
ATOM 877 N N . ARG A 1 118 ? -3.059 -0.148 11.097 1.00 93.75 118 ARG A N 1
ATOM 878 C CA . ARG A 1 118 ? -2.302 -1.057 11.967 1.00 93.75 118 ARG A CA 1
ATOM 879 C C . ARG A 1 118 ? -0.915 -1.314 11.385 1.00 93.75 118 ARG A C 1
ATOM 881 O O . ARG A 1 118 ? 0.071 -1.218 12.110 1.00 93.75 118 ARG A O 1
ATOM 888 N N . VAL A 1 119 ? -0.836 -1.580 10.084 1.00 94.44 119 VAL A N 1
ATOM 889 C CA . VAL A 1 119 ? 0.426 -1.789 9.371 1.00 94.44 119 VAL A CA 1
ATOM 890 C C . VAL A 1 119 ? 1.307 -0.544 9.430 1.00 94.44 119 VAL A C 1
ATOM 892 O O . VAL A 1 119 ? 2.451 -0.644 9.859 1.00 94.44 119 VAL A O 1
ATOM 895 N N . VAL A 1 120 ? 0.786 0.633 9.079 1.00 93.31 120 VAL A N 1
ATOM 896 C CA . VAL A 1 120 ? 1.561 1.888 9.095 1.00 93.31 120 VAL A CA 1
ATOM 897 C C . VAL A 1 120 ? 2.033 2.234 10.508 1.00 93.31 120 VAL A C 1
ATOM 899 O O . VAL A 1 120 ? 3.186 2.610 10.695 1.00 93.31 120 VAL A O 1
ATOM 902 N N . SER A 1 121 ? 1.182 2.053 11.518 1.00 93.06 121 SER A N 1
ATOM 903 C CA . SER A 1 121 ? 1.528 2.335 12.914 1.00 93.06 121 SER A CA 1
ATOM 904 C C . SER A 1 121 ? 2.605 1.397 13.461 1.00 93.06 121 SER A C 1
ATOM 906 O O . SER A 1 121 ? 3.449 1.841 14.233 1.00 93.06 121 SER A O 1
ATOM 908 N N . GLN A 1 122 ? 2.587 0.116 13.084 1.00 94.50 122 GLN A N 1
ATOM 909 C CA . GLN A 1 122 ? 3.506 -0.886 13.636 1.00 94.50 122 GLN A CA 1
ATOM 910 C C . GLN A 1 122 ? 4.783 -1.061 12.810 1.00 94.50 122 GLN A C 1
ATOM 912 O O . GLN A 1 122 ? 5.832 -1.384 13.363 1.00 94.50 122 GLN A O 1
ATOM 917 N N . LEU A 1 123 ? 4.700 -0.886 11.490 1.00 94.62 123 LEU A N 1
ATOM 918 C CA . LEU A 1 123 ? 5.801 -1.113 10.553 1.00 94.62 123 LEU A CA 1
ATOM 919 C C . LEU A 1 123 ? 6.354 0.183 9.957 1.00 94.62 123 LEU A C 1
ATOM 921 O O . LEU A 1 123 ? 7.340 0.113 9.234 1.00 94.62 123 LEU A O 1
ATOM 925 N N . GLY A 1 124 ? 5.785 1.351 10.270 1.00 91.31 124 GLY A N 1
ATOM 926 C CA . GLY A 1 124 ? 6.190 2.650 9.717 1.00 91.31 124 GLY A CA 1
ATOM 927 C C . GLY A 1 124 ? 7.706 2.889 9.693 1.00 91.31 124 GLY A C 1
ATOM 928 O O . GLY A 1 124 ? 8.242 3.129 8.613 1.00 91.31 124 GLY A O 1
ATOM 929 N N . PRO A 1 125 ? 8.430 2.732 10.819 1.00 92.44 125 PRO A N 1
ATOM 930 C CA . PRO A 1 125 ? 9.888 2.878 10.834 1.00 92.44 125 PRO A CA 1
ATOM 931 C C . PRO A 1 125 ? 10.621 1.881 9.924 1.00 92.44 125 PRO A C 1
ATOM 933 O O . PRO A 1 125 ? 11.618 2.229 9.303 1.00 92.44 125 PRO A O 1
ATOM 936 N N . ARG A 1 126 ? 10.115 0.645 9.804 1.00 92.94 126 ARG A N 1
ATOM 937 C CA . ARG A 1 126 ? 10.698 -0.390 8.932 1.00 92.94 126 ARG A CA 1
ATOM 938 C C . ARG A 1 126 ? 10.439 -0.102 7.456 1.00 92.94 126 ARG A C 1
ATOM 940 O O . ARG A 1 126 ? 11.321 -0.321 6.639 1.00 92.94 126 ARG A O 1
ATOM 947 N N . LEU A 1 127 ? 9.250 0.404 7.129 1.00 90.94 127 LEU A N 1
ATOM 948 C CA . LEU A 1 127 ? 8.893 0.839 5.778 1.00 90.94 127 LEU A CA 1
ATOM 949 C C . LEU A 1 127 ? 9.741 2.035 5.335 1.00 90.94 127 LEU A C 1
ATOM 951 O O . LEU A 1 127 ? 10.138 2.089 4.178 1.00 90.94 127 LEU A O 1
ATOM 955 N N . ALA A 1 128 ? 10.039 2.963 6.250 1.00 89.25 128 ALA A N 1
ATOM 956 C CA . ALA A 1 128 ? 10.945 4.076 5.982 1.00 89.25 128 ALA A CA 1
ATOM 957 C C . ALA A 1 128 ? 12.379 3.583 5.738 1.00 89.25 128 ALA A C 1
ATOM 959 O O . ALA A 1 128 ? 12.942 3.874 4.691 1.00 89.25 128 ALA A O 1
ATOM 960 N N . ALA A 1 129 ? 12.917 2.749 6.635 1.00 90.88 129 ALA A N 1
ATOM 961 C CA . ALA A 1 129 ? 14.270 2.205 6.502 1.00 90.88 129 ALA A CA 1
ATOM 962 C C . ALA A 1 129 ? 14.473 1.387 5.214 1.00 90.88 129 ALA A C 1
ATOM 964 O O . ALA A 1 129 ? 15.568 1.357 4.665 1.00 90.88 129 ALA A O 1
ATOM 965 N N . LEU A 1 130 ? 13.420 0.734 4.714 1.00 89.50 130 LEU A N 1
ATOM 966 C CA . LEU A 1 130 ? 13.456 -0.002 3.452 1.00 89.50 130 LEU A CA 1
ATOM 967 C C . LEU A 1 130 ? 13.760 0.902 2.246 1.00 89.50 130 LEU A C 1
ATOM 969 O O . LEU A 1 130 ? 14.388 0.442 1.298 1.00 89.50 130 LEU A O 1
ATOM 973 N N . ALA A 1 131 ? 13.331 2.168 2.281 1.00 84.88 131 ALA A N 1
ATOM 974 C CA . ALA A 1 131 ? 13.587 3.131 1.211 1.00 84.88 131 ALA A CA 1
ATOM 975 C C . ALA A 1 131 ? 15.051 3.598 1.166 1.00 84.88 131 ALA A C 1
ATOM 977 O O . ALA A 1 131 ? 15.519 4.000 0.104 1.00 84.88 131 ALA A O 1
ATOM 978 N N . ASP A 1 132 ? 15.760 3.510 2.295 1.00 89.62 132 ASP A N 1
ATOM 979 C CA . ASP A 1 132 ? 17.163 3.914 2.422 1.00 89.62 132 ASP A CA 1
ATOM 980 C C . ASP A 1 132 ? 18.142 2.775 2.082 1.00 89.62 132 ASP A C 1
ATOM 982 O O . ASP A 1 132 ? 19.349 2.999 1.966 1.00 89.62 132 ASP A O 1
ATOM 986 N N . LEU A 1 133 ? 17.648 1.539 1.934 1.00 88.12 133 LEU A N 1
ATOM 987 C CA . LEU A 1 133 ? 18.488 0.403 1.565 1.00 88.12 133 LEU A CA 1
ATOM 988 C C . LEU A 1 133 ? 18.867 0.472 0.076 1.00 88.12 133 LEU A C 1
ATOM 990 O O . LEU A 1 133 ? 17.992 0.673 -0.769 1.00 88.12 133 LEU A O 1
ATOM 994 N N . PRO A 1 134 ? 20.147 0.245 -0.273 1.00 89.00 134 PRO A N 1
ATOM 995 C CA . PRO A 1 134 ? 20.559 0.153 -1.666 1.00 89.00 134 PRO A CA 1
ATOM 996 C C . PRO A 1 134 ? 19.918 -1.061 -2.340 1.00 89.00 134 PRO A C 1
ATOM 998 O O . PRO A 1 134 ? 19.674 -2.089 -1.701 1.00 89.00 134 PRO A O 1
ATOM 1001 N N . ASP A 1 135 ? 19.687 -0.954 -3.646 1.00 84.44 135 ASP A N 1
ATOM 1002 C CA . ASP A 1 135 ? 19.197 -2.074 -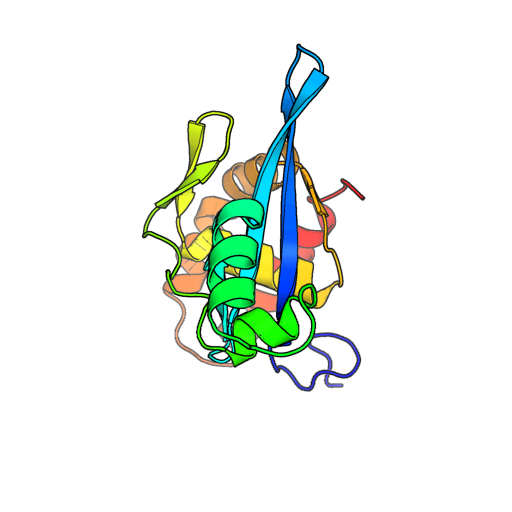4.446 1.00 84.44 135 ASP A CA 1
ATOM 1003 C C . ASP A 1 135 ? 20.172 -3.257 -4.386 1.00 84.44 135 ASP A C 1
ATOM 1005 O O . ASP A 1 135 ? 21.386 -3.096 -4.526 1.00 84.44 135 ASP A O 1
ATOM 1009 N N . GLY A 1 136 ? 19.635 -4.456 -4.143 1.00 85.06 136 GLY A N 1
ATOM 1010 C CA . GLY A 1 136 ? 20.412 -5.686 -4.016 1.00 85.06 136 GLY A CA 1
ATOM 1011 C C . GLY A 1 136 ? 19.739 -6.746 -3.143 1.00 85.06 136 GLY A C 1
ATOM 1012 O O . GLY A 1 136 ? 18.629 -6.566 -2.635 1.00 85.06 136 GLY A O 1
ATOM 1013 N N . ASP A 1 137 ? 20.438 -7.861 -2.929 1.00 84.44 137 ASP A N 1
ATOM 1014 C CA . ASP A 1 137 ? 19.906 -9.035 -2.221 1.00 84.44 137 ASP A CA 1
ATOM 1015 C C . ASP A 1 137 ? 19.431 -8.723 -0.796 1.00 84.44 137 ASP A C 1
ATOM 1017 O O . ASP A 1 137 ? 18.398 -9.232 -0.351 1.00 84.44 137 ASP A O 1
ATOM 1021 N N . THR A 1 138 ? 20.147 -7.842 -0.091 1.00 84.88 138 THR A N 1
ATOM 1022 C CA . THR A 1 138 ? 19.788 -7.394 1.261 1.00 84.88 138 THR A CA 1
ATOM 1023 C C . THR A 1 138 ? 18.441 -6.674 1.272 1.00 84.88 138 THR A C 1
ATOM 1025 O O . THR A 1 138 ? 17.592 -6.970 2.118 1.00 84.88 138 THR A O 1
ATOM 1028 N N . ARG A 1 139 ? 18.209 -5.774 0.309 1.00 86.19 139 ARG A N 1
ATOM 1029 C CA . ARG A 1 139 ? 16.932 -5.069 0.158 1.00 86.19 139 ARG A CA 1
ATOM 1030 C C . ARG A 1 139 ? 15.812 -6.049 -0.171 1.00 86.19 139 ARG A C 1
ATOM 1032 O O . ARG A 1 139 ? 14.790 -6.034 0.504 1.00 86.19 139 ARG A O 1
ATOM 1039 N N . HIS A 1 140 ? 16.028 -6.979 -1.099 1.00 81.06 140 HIS A N 1
ATOM 1040 C CA . HIS A 1 140 ? 15.022 -7.986 -1.452 1.00 81.06 140 HIS A CA 1
ATOM 1041 C C . HIS A 1 140 ? 14.685 -8.952 -0.308 1.00 81.06 140 HIS A C 1
ATOM 1043 O O . HIS A 1 140 ? 13.554 -9.435 -0.197 1.00 81.06 140 HIS A O 1
ATOM 1049 N N . ALA A 1 141 ? 15.649 -9.286 0.552 1.00 85.00 141 ALA A N 1
ATOM 1050 C CA . ALA A 1 141 ? 15.391 -10.071 1.757 1.00 85.00 141 ALA A CA 1
ATOM 1051 C C . ALA A 1 141 ? 14.549 -9.279 2.772 1.00 85.00 141 ALA A C 1
ATOM 1053 O O . ALA A 1 141 ? 13.565 -9.808 3.298 1.00 85.00 141 ALA A O 1
ATOM 1054 N N . ALA A 1 142 ? 14.888 -8.005 2.997 1.00 88.50 142 ALA A N 1
ATOM 1055 C CA . ALA A 1 142 ? 14.130 -7.110 3.867 1.00 88.50 142 ALA A CA 1
ATOM 1056 C C . ALA A 1 142 ? 12.698 -6.882 3.349 1.00 88.50 142 ALA A C 1
ATOM 1058 O O . ALA A 1 142 ? 11.745 -7.003 4.118 1.00 88.50 142 ALA A O 1
ATOM 1059 N N . GLU A 1 143 ? 12.532 -6.645 2.046 1.00 88.25 143 GLU A N 1
ATOM 1060 C CA . GLU A 1 143 ? 11.237 -6.497 1.371 1.00 88.25 143 GLU A CA 1
ATOM 1061 C C . GLU A 1 143 ? 10.353 -7.724 1.597 1.00 88.25 143 GLU A C 1
ATOM 1063 O O . GLU A 1 143 ? 9.227 -7.593 2.074 1.00 88.25 143 GLU A O 1
ATOM 1068 N N . ARG A 1 144 ? 10.873 -8.937 1.363 1.00 88.19 144 ARG A N 1
ATOM 1069 C CA . ARG A 1 144 ? 10.121 -10.180 1.613 1.00 88.19 144 ARG A CA 1
ATOM 1070 C C . ARG A 1 144 ? 9.672 -10.303 3.065 1.00 88.19 144 ARG A C 1
ATOM 1072 O O . ARG A 1 144 ? 8.520 -10.654 3.322 1.00 88.19 144 ARG A O 1
ATOM 1079 N N . ALA A 1 145 ? 10.554 -9.999 4.015 1.00 91.56 145 ALA A N 1
ATOM 1080 C CA . ALA A 1 145 ? 10.224 -10.056 5.436 1.00 91.56 145 ALA A CA 1
ATOM 1081 C C . ALA A 1 145 ? 9.133 -9.039 5.813 1.00 91.56 145 ALA A C 1
ATOM 1083 O O . ALA A 1 145 ? 8.210 -9.363 6.565 1.00 91.56 145 ALA A O 1
ATOM 1084 N N . VAL A 1 146 ? 9.205 -7.824 5.265 1.00 92.50 146 VAL A N 1
ATOM 1085 C CA . VAL A 1 146 ? 8.189 -6.782 5.449 1.00 92.50 146 VAL A CA 1
ATOM 1086 C C . VAL A 1 146 ? 6.860 -7.199 4.818 1.00 92.50 146 VAL A C 1
ATOM 1088 O O . VAL A 1 146 ? 5.825 -7.067 5.464 1.00 92.50 146 VAL A O 1
ATOM 1091 N N . HIS A 1 147 ? 6.866 -7.783 3.620 1.00 92.88 147 HIS A N 1
ATOM 1092 C CA . HIS A 1 147 ? 5.652 -8.251 2.944 1.00 92.88 147 HIS A CA 1
ATOM 1093 C C . HIS A 1 147 ? 4.907 -9.299 3.772 1.00 92.88 147 HIS A C 1
ATOM 1095 O O . HIS A 1 147 ? 3.710 -9.156 4.014 1.00 92.88 147 HIS A O 1
ATOM 1101 N N . GLN A 1 148 ? 5.614 -10.297 4.304 1.00 91.69 148 GLN A N 1
ATOM 1102 C CA . GLN A 1 148 ? 5.015 -11.301 5.193 1.00 91.69 148 GLN A CA 1
ATOM 1103 C C . GLN A 1 148 ? 4.418 -10.666 6.463 1.00 91.69 148 GLN A C 1
ATOM 1105 O O . GLN A 1 148 ? 3.342 -11.043 6.936 1.00 91.69 148 GLN A O 1
ATOM 1110 N N . GLN A 1 149 ? 5.078 -9.641 7.006 1.00 94.50 149 GLN A N 1
ATOM 1111 C CA . GLN A 1 149 ? 4.571 -8.887 8.154 1.00 94.50 149 GLN A CA 1
ATOM 1112 C C . GLN A 1 149 ? 3.331 -8.042 7.833 1.00 94.50 149 GLN A C 1
ATOM 1114 O O . GLN A 1 149 ? 2.486 -7.865 8.712 1.00 94.50 149 GLN A O 1
ATOM 1119 N N . ILE A 1 150 ? 3.209 -7.525 6.611 1.00 92.50 150 ILE A N 1
ATOM 1120 C CA . ILE A 1 150 ? 2.012 -6.819 6.140 1.00 92.50 150 ILE A CA 1
ATOM 1121 C C . ILE A 1 150 ? 0.856 -7.814 6.005 1.00 92.50 150 ILE A C 1
ATOM 1123 O O . ILE A 1 150 ? -0.204 -7.608 6.593 1.00 92.50 150 ILE A O 1
ATOM 1127 N N . LEU A 1 151 ? 1.081 -8.931 5.309 1.00 92.44 151 LEU A N 1
ATOM 1128 C CA . LEU A 1 151 ? 0.055 -9.942 5.032 1.00 92.44 151 LEU A CA 1
ATOM 1129 C C . LEU A 1 151 ? -0.507 -10.611 6.289 1.00 92.44 151 LEU A C 1
ATOM 1131 O O . LEU A 1 151 ? -1.695 -10.916 6.333 1.00 92.44 151 LEU A O 1
ATOM 1135 N N . SER A 1 152 ? 0.324 -10.803 7.315 1.00 92.88 152 SER A N 1
ATOM 1136 C CA . SER A 1 152 ? -0.105 -11.328 8.621 1.00 92.88 152 SER A CA 1
ATOM 1137 C C . SER A 1 152 ? -0.936 -10.339 9.446 1.00 92.88 152 SER A C 1
ATOM 1139 O O . SER A 1 152 ? -1.655 -10.754 10.352 1.00 92.88 152 SER A O 1
ATOM 1141 N N . ARG A 1 153 ? -0.845 -9.033 9.166 1.00 92.12 153 ARG A N 1
ATOM 1142 C CA . ARG A 1 153 ? -1.561 -7.973 9.902 1.00 92.12 153 ARG A CA 1
ATOM 1143 C C . ARG A 1 153 ? -2.832 -7.515 9.210 1.00 92.12 153 ARG A C 1
ATOM 1145 O O . ARG A 1 153 ? -3.748 -7.058 9.897 1.00 92.12 153 ARG A O 1
ATOM 1152 N N . CYS A 1 154 ? -2.863 -7.618 7.887 1.00 89.94 154 CYS A N 1
ATOM 1153 C CA . CYS A 1 154 ? -4.078 -7.499 7.103 1.00 89.94 154 CYS A CA 1
ATOM 1154 C C . CYS A 1 154 ? -4.864 -8.798 7.290 1.00 89.94 154 CYS A C 1
ATOM 1156 O O . CYS A 1 154 ? -4.448 -9.850 6.822 1.00 89.94 154 CYS A O 1
ATOM 1158 N N . THR A 1 155 ? -5.973 -8.750 8.011 1.00 86.44 155 THR A N 1
ATOM 1159 C CA . THR A 1 155 ? -6.823 -9.924 8.290 1.00 86.44 155 THR A CA 1
ATOM 1160 C C . THR A 1 155 ? -8.205 -9.785 7.669 1.00 86.44 155 THR A C 1
ATOM 1162 O O . THR A 1 155 ? -8.921 -10.774 7.556 1.00 86.44 155 THR A O 1
ATOM 1165 N N . SER A 1 156 ? -8.567 -8.581 7.219 1.00 75.00 156 SER A N 1
ATOM 1166 C CA . SER A 1 156 ? -9.769 -8.348 6.429 1.00 75.00 156 SER A CA 1
ATOM 1167 C C . SER A 1 156 ? -9.692 -9.103 5.096 1.00 75.00 156 SER A C 1
ATOM 1169 O O . SER A 1 156 ? -8.711 -8.936 4.363 1.00 75.00 156 SER A O 1
ATOM 1171 N N . VAL A 1 157 ? -10.729 -9.894 4.801 1.00 55.84 157 VAL A N 1
ATOM 1172 C CA . VAL A 1 157 ? -10.960 -10.625 3.539 1.00 55.84 157 VAL A CA 1
ATOM 1173 C C . VAL A 1 157 ? -12.111 -9.972 2.779 1.00 55.84 157 VAL A C 1
ATOM 1175 O O . VAL A 1 157 ? -13.133 -9.662 3.431 1.00 55.84 157 VAL A O 1
#

pLDDT: mean 74.72, std 18.31, range [28.12, 94.62]